Protein AF-A0A1Y4RBJ4-F1 (afdb_monomer)

Structure (mmCIF, N/CA/C/O backbone):
data_AF-A0A1Y4RBJ4-F1
#
_entry.id   AF-A0A1Y4RBJ4-F1
#
loop_
_atom_site.group_PDB
_atom_site.id
_atom_site.type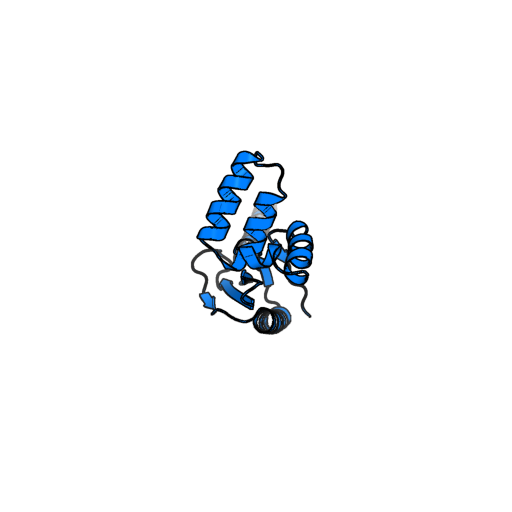_symbol
_atom_site.label_atom_id
_atom_site.label_alt_id
_atom_site.label_comp_id
_atom_site.label_asym_id
_atom_site.label_entity_id
_atom_site.label_seq_id
_atom_site.pdbx_PDB_ins_code
_atom_site.Cartn_x
_atom_site.Cartn_y
_atom_site.Cartn_z
_atom_site.occupancy
_atom_site.B_iso_or_equiv
_atom_site.auth_seq_id
_atom_site.auth_comp_id
_atom_site.auth_asym_id
_atom_site.auth_atom_id
_atom_site.pdbx_PDB_model_num
ATOM 1 N N . MET A 1 1 ? -20.532 17.506 48.992 1.00 63.50 1 MET A N 1
ATOM 2 C CA . MET A 1 1 ? -20.772 17.748 47.550 1.00 63.50 1 MET A CA 1
ATOM 3 C C . MET A 1 1 ? -19.474 17.868 46.757 1.00 63.50 1 MET A C 1
ATOM 5 O O . MET A 1 1 ? -19.257 17.037 45.890 1.00 63.50 1 MET A O 1
ATOM 9 N N . ILE A 1 2 ? -18.563 18.780 47.114 1.00 80.81 2 ILE A N 1
ATOM 10 C CA . ILE A 1 2 ? -17.325 19.070 46.353 1.00 80.81 2 ILE A CA 1
ATOM 11 C C . ILE A 1 2 ? -16.408 17.842 46.133 1.00 80.81 2 ILE A C 1
ATOM 13 O O . ILE A 1 2 ? -15.825 17.675 45.064 1.00 80.81 2 ILE A O 1
ATOM 17 N N . GLU A 1 3 ? -16.283 16.956 47.124 1.00 88.06 3 GLU A N 1
ATOM 18 C CA . GLU A 1 3 ? -15.460 15.732 47.037 1.00 88.06 3 GLU A CA 1
ATOM 19 C C . GLU A 1 3 ? -16.004 14.723 46.002 1.00 88.06 3 GLU A C 1
ATOM 21 O O . GLU A 1 3 ? -15.249 14.106 45.250 1.00 88.06 3 GLU A O 1
ATOM 26 N N . LEU A 1 4 ? -17.332 14.572 45.944 1.00 88.00 4 LEU A N 1
ATOM 27 C CA . LEU A 1 4 ? -18.018 13.655 45.029 1.00 88.00 4 LEU A CA 1
ATOM 28 C C . LEU A 1 4 ? -17.906 14.140 43.582 1.00 88.00 4 LEU A C 1
ATOM 30 O O . LEU A 1 4 ? -17.585 13.350 42.701 1.00 88.00 4 LEU A O 1
ATOM 34 N N . GLU A 1 5 ? -18.071 15.440 43.348 1.00 90.31 5 GLU A N 1
ATOM 35 C CA . GLU A 1 5 ? -17.903 16.053 42.024 1.00 90.31 5 GLU A CA 1
ATOM 36 C C . GLU A 1 5 ? -16.478 15.877 41.484 1.00 90.31 5 GLU A C 1
ATOM 38 O O .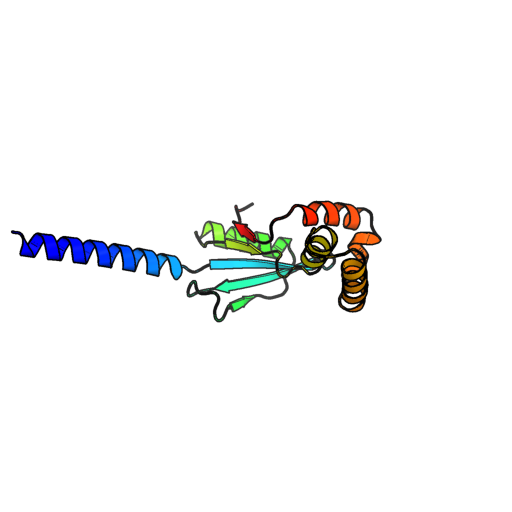 GLU A 1 5 ? -16.290 15.550 40.311 1.00 90.31 5 GLU A O 1
ATOM 43 N N . LYS A 1 6 ? -15.456 16.025 42.340 1.00 91.31 6 LYS A N 1
ATOM 44 C CA . LYS A 1 6 ? -14.056 15.760 41.966 1.00 91.31 6 LYS A CA 1
ATOM 45 C C . LYS A 1 6 ? -13.836 14.296 41.579 1.00 91.31 6 LYS A C 1
ATOM 47 O O . LYS A 1 6 ? -13.152 14.023 40.593 1.00 91.31 6 LYS A O 1
ATOM 52 N N . ARG A 1 7 ? -14.423 13.352 42.325 1.00 91.56 7 ARG A N 1
ATOM 53 C CA . ARG A 1 7 ? -14.334 11.915 42.015 1.00 91.56 7 ARG A CA 1
ATOM 54 C C . ARG A 1 7 ? -15.052 11.562 40.712 1.00 91.56 7 ARG A C 1
ATOM 5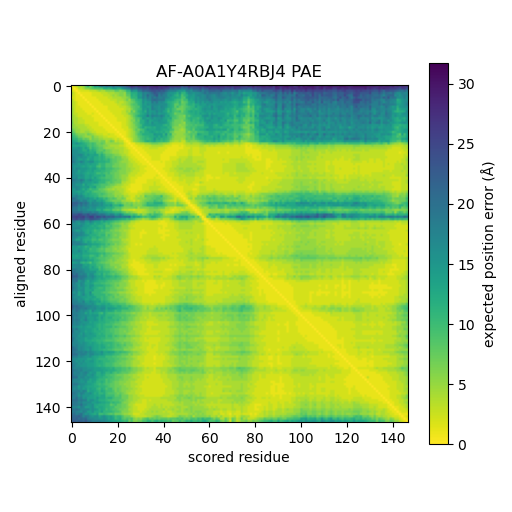6 O O . ARG A 1 7 ? -14.494 10.798 39.931 1.00 91.56 7 ARG A O 1
ATOM 63 N N . ILE A 1 8 ? -16.222 12.146 40.449 1.00 94.44 8 ILE A N 1
ATOM 64 C CA . ILE A 1 8 ? -16.960 11.959 39.188 1.00 94.44 8 ILE A CA 1
ATOM 65 C C . ILE A 1 8 ? -16.123 12.456 38.003 1.00 94.44 8 ILE A C 1
ATOM 67 O O . ILE A 1 8 ? -15.854 11.677 37.093 1.00 94.44 8 ILE A O 1
ATOM 71 N N . LYS A 1 9 ? -15.588 13.684 38.063 1.00 94.25 9 LYS A N 1
ATOM 72 C CA . LYS A 1 9 ? -14.722 14.225 36.996 1.00 94.25 9 LYS A CA 1
ATOM 73 C C . LYS A 1 9 ? -13.478 13.369 36.738 1.00 94.25 9 LYS A C 1
ATOM 75 O O . LYS A 1 9 ? -13.055 13.195 35.592 1.00 94.25 9 LYS A O 1
ATOM 80 N N . LEU A 1 10 ? -12.877 12.818 37.796 1.00 94.69 10 LEU A N 1
ATOM 81 C CA . LEU A 1 10 ? -11.731 11.915 37.672 1.00 94.69 10 LEU A CA 1
ATOM 82 C C . LEU A 1 10 ? -12.118 10.602 36.973 1.00 94.69 10 LEU A C 1
ATOM 84 O O . LEU A 1 10 ? -11.363 10.109 36.134 1.00 94.69 10 LEU A O 1
ATOM 88 N N . LEU A 1 11 ? -13.279 10.034 37.308 1.00 92.56 11 LEU A N 1
ATOM 89 C CA . LEU A 1 11 ? -13.796 8.818 36.679 1.00 92.56 11 LEU A CA 1
ATOM 90 C C . LEU A 1 11 ? -14.120 9.037 35.198 1.00 92.56 11 LEU A C 1
ATOM 92 O O . LEU A 1 11 ? -13.693 8.235 34.371 1.00 92.56 11 LEU A O 1
ATOM 96 N N . GLU A 1 12 ? -14.773 10.145 34.853 1.00 93.88 12 GLU A N 1
ATOM 97 C CA . GLU A 1 12 ? -15.053 10.531 33.463 1.00 93.88 12 GLU A CA 1
ATOM 98 C C . GLU A 1 12 ? -13.761 10.673 32.648 1.00 93.88 12 GLU A C 1
ATOM 100 O O . GLU A 1 12 ? -13.642 10.118 31.554 1.00 93.88 12 GLU A O 1
ATOM 105 N N . SER A 1 13 ? -12.745 11.330 33.216 1.00 91.81 13 SER A N 1
ATOM 106 C CA . SER A 1 13 ? -11.434 11.492 32.574 1.00 91.81 13 SER A CA 1
ATOM 107 C C . SER A 1 13 ? -10.736 10.148 32.338 1.00 91.81 13 SER A C 1
ATOM 109 O O . SER A 1 13 ? -10.171 9.907 31.270 1.00 91.81 13 SER A O 1
ATOM 111 N N . ARG A 1 14 ? -10.803 9.231 33.313 1.00 92.12 14 ARG A N 1
ATOM 112 C CA . ARG A 1 14 ? -10.245 7.874 33.184 1.00 92.12 14 ARG A CA 1
ATOM 113 C C . ARG A 1 14 ? -11.000 7.037 32.154 1.00 92.12 14 ARG A C 1
ATOM 115 O O . ARG A 1 14 ? -10.370 6.296 31.405 1.00 92.12 14 ARG A O 1
ATOM 122 N N . MET A 1 15 ? -12.325 7.161 32.091 1.00 89.00 15 MET A N 1
ATOM 123 C CA . MET A 1 15 ? -13.140 6.501 31.071 1.00 89.00 15 MET A CA 1
ATOM 124 C C . MET A 1 15 ? -12.796 7.003 29.668 1.00 89.00 15 MET A C 1
ATOM 126 O O . MET A 1 15 ? -12.596 6.186 28.772 1.00 89.00 15 MET A O 1
ATOM 130 N N . ALA A 1 16 ? -12.658 8.318 29.483 1.00 88.19 16 ALA A N 1
ATOM 131 C CA . ALA A 1 16 ? -12.257 8.902 28.206 1.00 88.19 16 ALA A CA 1
ATOM 132 C C . ALA A 1 16 ? -10.863 8.419 27.770 1.00 88.19 16 ALA A C 1
ATOM 134 O O . ALA A 1 16 ? -10.675 8.035 26.613 1.00 88.19 16 ALA A O 1
ATOM 135 N N . LEU A 1 17 ? -9.903 8.362 28.702 1.00 87.81 17 LEU A N 1
ATOM 136 C CA . LEU A 1 17 ? -8.572 7.817 28.432 1.00 87.81 17 LEU A CA 1
ATOM 137 C C . LEU A 1 17 ? -8.646 6.335 28.042 1.00 87.81 17 LEU A C 1
ATOM 139 O O . LEU A 1 17 ? -8.073 5.942 27.033 1.00 87.81 17 LEU A O 1
ATOM 143 N N . ARG A 1 18 ? -9.410 5.521 28.780 1.00 81.44 18 ARG A N 1
ATOM 144 C CA . ARG A 1 18 ? -9.601 4.098 28.468 1.00 81.44 18 ARG A CA 1
ATOM 145 C C . ARG A 1 18 ? -10.237 3.892 27.096 1.00 81.44 18 ARG A C 1
ATOM 147 O O . ARG A 1 18 ? -9.829 2.990 26.376 1.00 81.44 18 ARG A O 1
ATOM 154 N N . GLN A 1 19 ? -11.205 4.725 26.719 1.00 81.69 19 GLN A N 1
ATOM 155 C CA . GLN A 1 19 ? -11.840 4.661 25.403 1.00 81.69 19 GLN A CA 1
ATOM 156 C C . GLN A 1 19 ? -10.857 5.033 24.285 1.00 81.69 19 GLN A C 1
ATOM 158 O O . GLN A 1 19 ? -10.864 4.413 23.224 1.00 81.69 19 GLN A O 1
ATOM 163 N N . LYS A 1 20 ? -9.990 6.022 24.530 1.00 81.06 20 LYS A N 1
ATOM 164 C CA . LYS A 1 20 ? -8.930 6.431 23.603 1.00 81.06 20 LYS A CA 1
ATOM 165 C C . LYS A 1 20 ? -7.880 5.336 23.418 1.00 81.06 20 LYS A C 1
ATOM 167 O O . LYS A 1 20 ? -7.516 5.048 22.283 1.00 81.06 20 LYS A O 1
ATOM 172 N N . GLU A 1 21 ? -7.437 4.713 24.505 1.00 73.81 21 GLU A N 1
ATOM 173 C CA . GLU A 1 21 ? -6.505 3.583 24.445 1.00 73.81 21 GLU A CA 1
ATOM 174 C C . GLU A 1 21 ? -7.159 2.375 23.770 1.00 73.81 21 GLU A C 1
ATOM 176 O O . GLU A 1 21 ? -6.571 1.786 22.874 1.00 73.81 21 GLU A O 1
ATOM 181 N N . LYS A 1 22 ? -8.426 2.071 24.076 1.00 73.38 22 LYS A N 1
ATOM 182 C CA . LYS A 1 22 ? -9.164 1.000 23.394 1.00 73.38 22 LYS A CA 1
ATOM 183 C C . LYS A 1 22 ? -9.189 1.202 21.876 1.00 73.38 22 LYS A C 1
ATOM 185 O O . LYS A 1 22 ? -8.877 0.264 21.159 1.00 73.38 22 LYS A O 1
ATOM 190 N N . LYS A 1 23 ? -9.472 2.422 21.402 1.00 74.00 23 LYS A N 1
ATOM 191 C CA . LYS A 1 23 ? -9.426 2.763 19.969 1.00 74.00 23 LYS A CA 1
ATOM 192 C C . LYS A 1 23 ? -8.030 2.635 19.354 1.00 74.00 23 LYS A C 1
ATOM 194 O O . LYS A 1 23 ? -7.917 2.309 18.182 1.00 74.00 23 LYS A O 1
ATOM 199 N N . ARG A 1 24 ? -6.965 2.902 20.118 1.00 70.56 24 ARG A N 1
ATOM 200 C CA . ARG A 1 24 ? -5.579 2.709 19.655 1.00 70.56 24 ARG A CA 1
ATOM 201 C C . ARG A 1 24 ? -5.207 1.241 19.468 1.00 70.56 24 ARG A C 1
ATOM 203 O O . ARG A 1 24 ? -4.279 0.972 18.722 1.00 70.56 24 ARG A O 1
ATOM 210 N N . HIS A 1 25 ? -5.911 0.336 20.137 1.00 78.31 25 HIS A N 1
ATOM 211 C CA . HIS A 1 25 ? -5.676 -1.105 20.096 1.00 78.31 25 HIS A CA 1
ATOM 212 C C . HIS A 1 25 ? -6.776 -1.861 19.334 1.00 78.31 25 HIS A C 1
ATOM 214 O O . HIS A 1 25 ? -6.932 -3.069 19.502 1.00 78.31 25 HIS A O 1
ATOM 220 N N . GLU A 1 26 ? -7.574 -1.165 18.516 1.00 87.25 26 GLU A N 1
ATOM 221 C CA . GLU A 1 26 ? -8.553 -1.828 17.656 1.00 87.25 26 GLU A CA 1
ATOM 222 C C . GLU A 1 26 ? -7.831 -2.585 16.531 1.00 87.25 26 GLU A C 1
ATOM 224 O O . GLU A 1 26 ? -6.940 -2.016 15.893 1.00 87.25 26 GLU A O 1
ATOM 229 N N . PRO A 1 27 ? -8.189 -3.858 16.275 1.00 91.19 27 PRO A N 1
ATOM 230 C CA . PRO A 1 27 ? -7.589 -4.621 15.197 1.00 91.19 27 PRO A CA 1
ATOM 231 C C . PRO A 1 27 ? -7.761 -3.919 13.851 1.00 91.19 27 PRO A C 1
ATOM 233 O O . PRO A 1 27 ? -8.821 -3.360 13.563 1.00 91.19 27 PRO A O 1
ATOM 236 N N . PHE A 1 28 ? -6.746 -4.007 12.997 1.00 92.38 28 PHE A N 1
ATOM 237 C CA . PHE A 1 28 ? -6.837 -3.479 11.640 1.00 92.38 28 PHE A CA 1
ATOM 238 C C . PHE A 1 28 ? -6.046 -4.309 10.638 1.00 92.38 28 PHE A C 1
ATOM 240 O O . PHE A 1 28 ? -5.177 -5.107 10.995 1.00 92.38 28 PHE A O 1
ATOM 247 N N . MET A 1 29 ? -6.354 -4.103 9.364 1.00 93.25 29 MET A N 1
ATOM 248 C CA . MET A 1 29 ? -5.692 -4.744 8.236 1.00 93.25 29 MET A CA 1
ATOM 249 C C . MET A 1 29 ? -5.055 -3.704 7.318 1.00 93.25 29 MET A C 1
ATOM 251 O O . MET A 1 29 ? -5.568 -2.599 7.142 1.00 93.25 29 MET A O 1
ATOM 255 N N . VAL A 1 30 ? -3.927 -4.078 6.722 1.00 93.94 30 VAL A N 1
ATOM 256 C CA . VAL A 1 30 ? -3.198 -3.281 5.740 1.00 93.94 30 VAL A CA 1
ATOM 257 C C . VAL A 1 30 ? -3.026 -4.087 4.475 1.00 93.94 30 VAL A C 1
ATOM 259 O O . VAL A 1 30 ? -2.371 -5.125 4.496 1.00 93.94 30 VAL A O 1
ATOM 262 N N . LEU A 1 31 ? -3.564 -3.572 3.381 1.00 94.81 31 LEU A N 1
ATOM 263 C CA . LEU A 1 31 ? -3.233 -4.018 2.037 1.00 94.81 31 LEU A CA 1
ATOM 264 C C . LEU A 1 31 ? -1.998 -3.255 1.582 1.00 94.81 31 LEU A C 1
ATOM 266 O O . LEU A 1 31 ? -1.982 -2.025 1.605 1.00 94.81 31 LEU A O 1
ATOM 270 N N . ALA A 1 32 ? -0.956 -3.973 1.193 1.00 94.62 32 ALA A N 1
ATOM 271 C CA . ALA A 1 32 ? 0.308 -3.395 0.778 1.00 94.62 32 ALA A CA 1
ATOM 272 C C . ALA A 1 32 ? 0.742 -4.012 -0.554 1.00 94.62 32 ALA A C 1
ATOM 274 O O . ALA A 1 32 ? 1.403 -5.054 -0.543 1.00 94.62 32 ALA A O 1
ATOM 275 N N . PRO A 1 33 ? 0.378 -3.397 -1.695 1.00 94.50 33 PRO A N 1
ATOM 276 C CA . PRO A 1 33 ? 0.911 -3.801 -2.989 1.00 94.50 33 PRO A CA 1
ATOM 277 C C . PRO A 1 33 ? 2.438 -3.806 -2.932 1.00 94.50 33 PRO A C 1
ATOM 279 O O . PRO A 1 33 ? 3.048 -2.848 -2.453 1.00 94.50 33 PRO A O 1
ATOM 282 N N . TRP A 1 34 ? 3.040 -4.907 -3.362 1.00 93.88 34 TRP A N 1
ATOM 283 C CA . TRP A 1 34 ? 4.486 -5.073 -3.427 1.00 93.88 34 TRP A CA 1
ATOM 284 C C . TRP A 1 34 ? 4.999 -4.710 -4.816 1.00 93.88 34 TRP A C 1
ATOM 286 O O . TRP A 1 34 ? 5.865 -3.844 -4.927 1.00 93.88 34 TRP A O 1
ATOM 296 N N . SER A 1 35 ? 4.410 -5.302 -5.859 1.00 94.06 35 SER A N 1
ATOM 297 C CA . SER A 1 35 ? 4.694 -4.966 -7.253 1.00 94.06 35 SER A CA 1
ATOM 298 C C . SER A 1 35 ? 3.420 -4.970 -8.087 1.00 94.06 35 SER A C 1
ATOM 300 O O . SER A 1 35 ? 2.677 -5.947 -8.100 1.00 94.06 35 SER A O 1
ATOM 302 N N . ILE A 1 36 ? 3.181 -3.878 -8.813 1.00 93.56 36 ILE A N 1
ATOM 303 C CA . ILE A 1 36 ? 2.062 -3.778 -9.760 1.00 93.56 36 ILE A CA 1
ATOM 304 C C . ILE A 1 36 ? 2.371 -4.558 -11.036 1.00 93.56 36 ILE A C 1
ATOM 306 O O . ILE A 1 36 ? 1.488 -5.212 -11.579 1.00 93.56 36 ILE A O 1
ATOM 310 N N . ALA A 1 37 ? 3.623 -4.531 -11.497 1.00 93.50 37 ALA A N 1
ATOM 311 C CA . ALA A 1 37 ? 4.024 -5.256 -12.700 1.00 93.50 37 ALA A CA 1
ATOM 312 C C . ALA A 1 37 ? 3.922 -6.782 -12.528 1.00 93.50 37 ALA A C 1
ATOM 314 O O . ALA A 1 37 ? 3.658 -7.491 -13.496 1.00 93.50 37 ALA A O 1
ATOM 315 N N . LYS A 1 38 ? 4.135 -7.285 -11.305 1.00 93.44 38 LYS A N 1
ATOM 316 C CA . LYS A 1 38 ? 4.012 -8.712 -10.968 1.00 93.44 38 LYS A CA 1
ATOM 317 C C . LYS A 1 38 ? 2.634 -9.103 -10.430 1.00 93.44 38 LYS A C 1
ATOM 319 O O . LYS A 1 38 ? 2.414 -10.284 -10.201 1.00 93.44 38 LYS A O 1
ATOM 324 N N . ASP A 1 39 ? 1.738 -8.134 -10.237 1.00 93.69 39 ASP A N 1
ATOM 325 C CA . ASP A 1 39 ? 0.449 -8.317 -9.558 1.00 93.69 39 ASP A CA 1
ATOM 326 C C . ASP A 1 39 ? 0.601 -8.997 -8.184 1.00 93.69 39 ASP A C 1
ATOM 328 O O . ASP A 1 39 ? -0.064 -9.974 -7.864 1.00 93.69 39 ASP A O 1
ATOM 332 N N . GLU A 1 40 ? 1.520 -8.488 -7.362 1.00 94.88 40 GLU A N 1
ATOM 333 C CA . GLU A 1 40 ? 1.818 -9.030 -6.035 1.00 94.88 40 GLU A CA 1
ATOM 334 C C . GLU A 1 40 ? 1.419 -8.035 -4.947 1.00 94.88 40 GLU A C 1
ATOM 336 O O . GLU A 1 40 ? 1.887 -6.894 -4.909 1.00 94.88 40 GLU A O 1
ATOM 341 N N . THR A 1 41 ? 0.591 -8.485 -4.010 1.00 95.06 41 THR A N 1
ATOM 342 C CA . THR A 1 41 ? 0.111 -7.722 -2.858 1.00 95.06 41 THR A CA 1
ATOM 343 C C . THR A 1 41 ? 0.308 -8.512 -1.574 1.00 95.06 41 THR A C 1
ATOM 345 O O . THR A 1 41 ? 0.032 -9.703 -1.505 1.00 95.06 41 THR A O 1
ATOM 348 N N . ILE A 1 42 ? 0.766 -7.826 -0.531 1.00 94.38 42 ILE A N 1
ATOM 349 C CA . ILE A 1 42 ? 0.960 -8.382 0.806 1.00 94.38 42 ILE A CA 1
ATOM 350 C C . ILE A 1 42 ? -0.152 -7.861 1.708 1.00 94.38 42 ILE A C 1
ATOM 352 O O . ILE A 1 42 ? -0.421 -6.657 1.736 1.00 94.38 42 ILE A O 1
ATOM 356 N N . ILE A 1 43 ? -0.748 -8.733 2.517 1.00 93.56 43 ILE A N 1
ATOM 357 C CA . ILE A 1 43 ? -1.682 -8.313 3.564 1.00 93.56 43 ILE A CA 1
ATOM 358 C C . ILE A 1 43 ? -1.000 -8.409 4.928 1.00 93.56 43 ILE A C 1
ATOM 360 O O . ILE A 1 43 ? -0.413 -9.424 5.291 1.00 93.56 43 ILE A O 1
ATOM 364 N N . LYS A 1 44 ? -1.095 -7.346 5.728 1.00 93.25 44 LYS A N 1
ATOM 365 C CA . LYS A 1 44 ? -0.638 -7.337 7.123 1.00 93.25 44 LYS A CA 1
ATOM 366 C C . LYS A 1 44 ? -1.829 -7.129 8.041 1.00 93.25 44 LYS A C 1
ATOM 368 O O . LYS A 1 44 ? -2.462 -6.076 8.008 1.00 93.25 44 LYS A O 1
ATOM 373 N N . TYR A 1 45 ? -2.116 -8.118 8.876 1.00 92.25 45 TYR A N 1
ATOM 374 C CA . TYR A 1 45 ? -3.159 -8.037 9.888 1.00 92.25 45 TYR A CA 1
ATOM 375 C C . TYR A 1 45 ? -2.561 -7.768 11.271 1.00 92.25 45 TYR A C 1
ATOM 377 O O . TYR A 1 45 ? -1.622 -8.439 11.701 1.00 92.25 45 TYR A O 1
ATOM 385 N N . TYR A 1 46 ? -3.127 -6.793 11.974 1.00 91.75 46 TYR A N 1
ATOM 386 C CA . TYR A 1 46 ? -2.665 -6.309 13.269 1.00 91.75 46 TYR A CA 1
ATOM 387 C C . TYR A 1 46 ? -3.746 -6.569 14.324 1.00 91.75 46 TYR A C 1
ATOM 389 O O . TYR A 1 46 ? -4.586 -5.701 14.567 1.00 91.75 46 TYR A O 1
ATOM 397 N N . PRO A 1 47 ? -3.763 -7.761 14.952 1.00 89.12 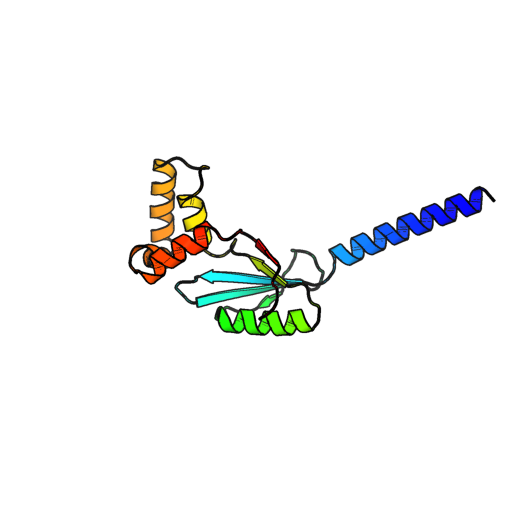47 PRO A N 1
ATOM 398 C CA . PRO A 1 47 ? -4.831 -8.164 15.870 1.00 89.12 47 PRO A CA 1
ATOM 399 C C . PRO A 1 47 ? -4.881 -7.340 17.163 1.00 89.12 47 PRO A C 1
ATOM 401 O O . PRO A 1 47 ? -5.927 -7.268 17.795 1.00 89.12 47 PRO A O 1
ATOM 404 N N . GLU A 1 48 ? -3.770 -6.724 17.566 1.00 86.69 48 GLU A N 1
ATOM 405 C CA . GLU A 1 48 ? -3.672 -5.930 18.802 1.00 86.69 48 GLU A CA 1
ATOM 406 C C . GLU A 1 48 ? -3.792 -4.414 18.552 1.00 86.69 48 GLU A C 1
ATOM 408 O O . GLU A 1 48 ? -3.562 -3.606 19.453 1.00 86.69 48 GLU A O 1
ATOM 413 N N . GLY A 1 49 ? -4.074 -4.011 17.306 1.00 83.44 49 GLY A N 1
ATOM 414 C CA . GLY A 1 49 ? -4.134 -2.607 16.887 1.00 83.44 49 GLY A CA 1
ATOM 415 C C . GLY A 1 49 ? -2.806 -1.848 16.960 1.00 83.44 49 GLY A C 1
ATOM 416 O O . GLY A 1 49 ? -2.753 -0.640 16.753 1.00 83.44 49 GLY A O 1
ATOM 417 N N . LEU A 1 50 ? -1.703 -2.550 17.210 1.00 83.00 50 LEU A N 1
ATOM 418 C CA . LEU A 1 50 ? -0.354 -2.000 17.207 1.00 83.00 50 LEU A CA 1
ATOM 419 C C . LEU A 1 50 ? 0.384 -2.450 15.956 1.00 83.00 50 LEU A C 1
ATOM 421 O O . LEU A 1 50 ? 0.258 -3.596 15.554 1.00 83.00 50 LEU A O 1
ATOM 425 N N . TYR A 1 51 ? 1.243 -1.591 15.402 1.00 79.19 51 TYR A N 1
ATOM 426 C CA . TYR A 1 51 ? 2.108 -1.934 14.262 1.00 79.19 51 TYR A CA 1
ATOM 427 C C . TYR A 1 51 ? 3.204 -2.972 14.588 1.00 79.19 51 TYR A C 1
ATOM 429 O O . TYR A 1 51 ? 4.039 -3.284 13.738 1.00 79.19 51 TYR A O 1
ATOM 437 N N . GLN A 1 52 ? 3.225 -3.496 15.813 1.00 78.12 52 GLN A N 1
ATOM 438 C CA . GLN A 1 52 ? 4.163 -4.516 16.266 1.00 78.12 52 GLN A CA 1
ATOM 439 C C . GLN A 1 52 ? 3.611 -5.906 15.926 1.00 78.12 52 GLN A C 1
ATOM 441 O O . GLN A 1 52 ? 2.426 -6.164 16.108 1.00 78.12 52 GLN A O 1
ATOM 446 N N . SER A 1 53 ? 4.475 -6.794 15.429 1.00 78.75 53 SER A N 1
ATOM 447 C CA . SER A 1 53 ? 4.157 -8.208 15.167 1.00 78.75 53 SER A CA 1
ATOM 448 C C . SER A 1 53 ? 2.919 -8.453 14.279 1.00 78.75 53 SER A C 1
ATOM 450 O O . SER A 1 53 ? 1.999 -9.161 14.699 1.00 78.75 53 SER A O 1
ATOM 452 N N . PRO A 1 54 ? 2.862 -7.905 13.045 1.00 85.88 54 PRO A N 1
ATOM 453 C CA . PRO A 1 54 ? 1.781 -8.243 12.125 1.00 85.88 54 PRO A CA 1
ATOM 454 C C . PRO A 1 54 ? 1.742 -9.743 11.846 1.00 85.88 54 PRO A C 1
ATOM 456 O O . PRO A 1 54 ? 2.777 -10.374 11.626 1.00 85.88 54 PRO A O 1
ATOM 459 N N . LYS A 1 55 ? 0.532 -10.285 11.727 1.00 88.31 55 LYS A N 1
ATOM 460 C CA . LYS A 1 55 ? 0.320 -11.529 10.992 1.00 88.31 55 LYS A CA 1
ATOM 461 C C . LYS A 1 55 ? 0.373 -11.183 9.510 1.00 88.31 55 LYS A C 1
ATOM 463 O O . LYS A 1 55 ? -0.531 -10.525 8.994 1.00 88.31 55 LYS A O 1
ATOM 468 N N . VAL A 1 56 ? 1.472 -11.549 8.861 1.00 84.50 56 VAL A N 1
ATOM 469 C CA . VAL A 1 56 ? 1.642 -11.357 7.421 1.00 84.50 56 VAL A CA 1
ATOM 470 C C . VAL A 1 56 ? 0.932 -12.504 6.716 1.00 84.50 56 VAL A C 1
ATOM 472 O O . VAL A 1 56 ? 1.258 -13.667 6.942 1.00 84.50 56 VAL A O 1
ATOM 475 N N . LEU A 1 57 ? -0.068 -12.154 5.921 1.00 74.81 57 LEU A N 1
ATOM 476 C CA . LEU A 1 57 ? -0.708 -13.040 4.963 1.00 74.81 57 LEU A CA 1
ATOM 477 C C . LEU A 1 57 ? 0.019 -12.898 3.618 1.00 74.81 57 LEU A C 1
ATOM 479 O O . LEU A 1 57 ? 0.636 -11.867 3.345 1.00 74.81 57 LEU A O 1
ATOM 483 N N . GLU A 1 58 ? -0.015 -13.987 2.858 1.00 71.19 58 GLU A N 1
ATOM 484 C CA . GLU A 1 58 ? 0.819 -14.317 1.697 1.00 71.19 58 GLU A CA 1
ATOM 485 C C . GLU A 1 58 ? 0.806 -13.279 0.553 1.00 71.19 58 GLU A C 1
ATOM 487 O O . GLU A 1 58 ? 0.079 -12.286 0.583 1.00 71.19 58 GLU A O 1
ATOM 492 N N . TYR A 1 59 ? 1.643 -13.527 -0.463 1.00 82.50 59 TYR A N 1
ATOM 493 C CA . TYR A 1 59 ? 1.646 -12.804 -1.736 1.00 82.50 59 TYR A CA 1
ATOM 494 C C . TYR A 1 59 ? 0.398 -13.191 -2.543 1.00 82.50 59 TYR A C 1
ATOM 496 O O . TYR A 1 59 ? 0.334 -14.284 -3.100 1.00 82.50 59 TYR A O 1
ATOM 504 N N . LEU A 1 60 ? -0.591 -12.301 -2.568 1.00 91.88 60 LEU A N 1
ATOM 505 C CA . LEU A 1 60 ? -1.851 -12.445 -3.300 1.00 91.88 60 LEU A CA 1
ATOM 506 C C . LEU A 1 60 ? -1.856 -11.548 -4.535 1.00 91.88 60 LEU A C 1
ATOM 508 O O . LEU A 1 60 ? -1.151 -10.536 -4.561 1.00 91.88 60 LEU A O 1
ATOM 512 N N . THR A 1 61 ? -2.717 -11.844 -5.506 1.00 94.50 61 THR A N 1
ATOM 513 C CA . THR A 1 61 ? -3.023 -10.858 -6.552 1.00 94.50 61 THR A CA 1
ATOM 514 C C . THR A 1 61 ? -3.680 -9.620 -5.946 1.00 94.50 61 THR A C 1
ATOM 516 O O . THR A 1 61 ? -4.317 -9.687 -4.884 1.00 94.50 61 THR A O 1
ATOM 519 N N . LEU A 1 62 ? -3.576 -8.465 -6.614 1.00 91.62 62 LEU A N 1
ATOM 520 C CA . LEU A 1 62 ? -4.266 -7.259 -6.152 1.00 91.62 62 LEU A CA 1
ATOM 521 C C . LEU A 1 62 ? -5.775 -7.504 -6.048 1.00 91.62 62 LEU A C 1
ATOM 523 O O . LEU A 1 62 ? -6.411 -7.037 -5.104 1.00 91.62 62 LEU A O 1
ATOM 527 N N . ARG A 1 63 ? -6.347 -8.263 -6.989 1.00 92.44 63 ARG A N 1
ATOM 528 C CA . ARG A 1 63 ? -7.777 -8.574 -6.985 1.00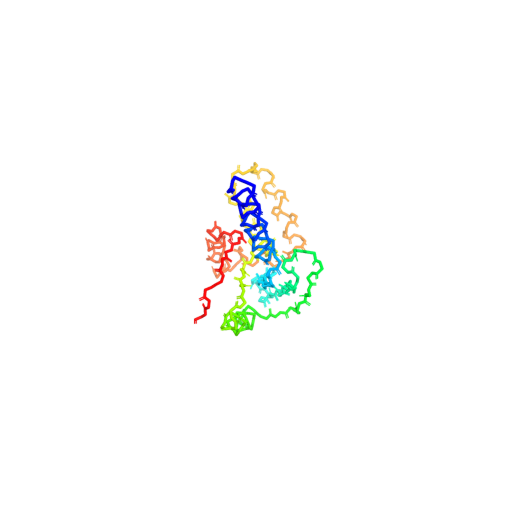 92.44 63 ARG A CA 1
ATOM 529 C C . ARG A 1 63 ? -8.181 -9.381 -5.753 1.00 92.44 63 ARG A C 1
ATOM 531 O O . ARG A 1 63 ? -9.081 -8.952 -5.037 1.00 92.44 63 ARG A O 1
ATOM 538 N N . GLU A 1 64 ? -7.501 -10.493 -5.486 1.00 94.50 64 GLU A N 1
ATOM 539 C CA . GLU A 1 64 ? -7.780 -11.339 -4.318 1.00 94.50 64 GLU A CA 1
ATOM 540 C C . GLU A 1 64 ? -7.617 -10.564 -3.011 1.00 94.50 64 GLU A C 1
ATOM 542 O O . GLU A 1 64 ? -8.438 -10.685 -2.102 1.00 94.50 64 GLU A O 1
ATOM 547 N N . ALA A 1 65 ? -6.585 -9.721 -2.924 1.00 93.81 65 ALA A N 1
ATOM 548 C CA . ALA A 1 65 ? -6.361 -8.909 -1.741 1.00 93.81 65 ALA A CA 1
ATOM 549 C C . ALA A 1 65 ? -7.509 -7.920 -1.492 1.00 93.81 65 ALA A C 1
ATOM 551 O O . ALA A 1 65 ? -7.935 -7.748 -0.348 1.00 93.81 65 ALA A O 1
ATOM 552 N N . VAL A 1 66 ? -8.024 -7.283 -2.549 1.00 93.44 66 VAL A N 1
ATOM 553 C CA . VAL A 1 66 ? -9.168 -6.363 -2.465 1.00 93.44 66 VAL A CA 1
ATOM 554 C C . VAL A 1 66 ? -10.452 -7.113 -2.099 1.00 93.44 66 VAL A C 1
ATOM 556 O O . VAL A 1 66 ? -11.209 -6.616 -1.268 1.00 93.44 66 VAL A O 1
ATOM 559 N N . ASP A 1 67 ? -10.687 -8.302 -2.654 1.00 94.56 67 ASP A N 1
ATOM 560 C CA . ASP A 1 67 ? -11.865 -9.108 -2.313 1.00 94.56 67 ASP A CA 1
ATOM 561 C C . ASP A 1 67 ? -11.845 -9.514 -0.823 1.00 94.56 67 ASP A C 1
ATOM 563 O O . ASP A 1 67 ? -12.833 -9.323 -0.112 1.00 94.56 67 ASP A O 1
ATOM 567 N N . LEU A 1 68 ? -10.693 -9.946 -0.296 1.00 93.38 68 LEU A N 1
ATOM 568 C CA . LEU A 1 68 ? -10.527 -10.227 1.138 1.00 93.38 68 LEU A CA 1
ATOM 569 C C . LEU A 1 68 ? -10.689 -8.973 2.011 1.00 93.38 68 LEU A C 1
ATOM 571 O O . LEU A 1 68 ? -11.314 -9.024 3.073 1.00 93.38 68 LEU A O 1
ATOM 575 N N . ALA A 1 69 ? -10.145 -7.834 1.578 1.00 93.00 69 ALA A N 1
ATOM 576 C CA . ALA A 1 69 ? -10.323 -6.561 2.273 1.00 93.00 69 ALA A CA 1
ATOM 577 C C . ALA A 1 69 ? -11.793 -6.166 2.379 1.00 93.00 69 ALA A C 1
ATOM 579 O O . ALA A 1 69 ? -12.222 -5.674 3.422 1.00 93.00 69 ALA A O 1
ATOM 580 N N . ASP A 1 70 ? -12.557 -6.374 1.311 1.00 95.06 70 ASP A N 1
ATOM 581 C CA . ASP A 1 70 ? -13.981 -6.079 1.264 1.00 95.06 70 ASP A CA 1
ATOM 582 C C . ASP A 1 70 ? -14.776 -6.966 2.232 1.00 95.06 70 ASP A C 1
ATOM 584 O O . ASP A 1 70 ? -15.613 -6.467 2.993 1.00 95.06 70 ASP A O 1
ATOM 588 N N . GLU A 1 71 ? -14.454 -8.260 2.303 1.00 94.38 71 GLU A N 1
ATOM 589 C CA . GLU A 1 71 ? -15.039 -9.172 3.289 1.00 94.38 71 GLU A CA 1
ATOM 590 C C . GLU A 1 71 ? -14.762 -8.739 4.737 1.00 94.38 71 GLU A C 1
ATOM 592 O O . GLU A 1 71 ? -15.672 -8.729 5.573 1.00 94.38 71 GLU A O 1
ATOM 597 N N . GLU A 1 72 ? -13.526 -8.354 5.053 1.00 93.19 72 GLU A N 1
ATOM 598 C CA . GLU A 1 72 ? -13.151 -7.905 6.398 1.00 93.19 72 GLU A CA 1
ATOM 599 C C . GLU A 1 72 ? -13.722 -6.521 6.735 1.00 93.19 72 GLU A C 1
ATOM 601 O O . GLU A 1 72 ? -14.202 -6.280 7.850 1.00 93.19 72 GLU A O 1
ATOM 606 N N . PHE A 1 73 ? -13.773 -5.619 5.758 1.00 93.19 73 PHE A N 1
ATOM 607 C CA . PHE A 1 73 ? -14.414 -4.316 5.897 1.00 93.19 73 PHE A CA 1
ATOM 608 C C . PHE A 1 73 ? -15.915 -4.454 6.198 1.00 93.19 73 PHE A C 1
ATOM 610 O O . PHE A 1 73 ? -16.442 -3.780 7.092 1.00 93.19 73 PHE A O 1
ATOM 617 N N . LYS A 1 74 ? -16.613 -5.394 5.541 1.00 94.06 74 LYS A N 1
ATOM 618 C CA . LYS A 1 74 ? -18.020 -5.736 5.835 1.00 94.06 74 LYS A CA 1
ATOM 619 C C . LYS A 1 74 ? -18.216 -6.219 7.276 1.00 94.06 74 LYS A C 1
ATOM 621 O O . LYS A 1 74 ? -19.242 -5.904 7.886 1.00 94.06 74 LYS A O 1
ATOM 626 N N . LYS A 1 75 ? -17.212 -6.881 7.863 1.00 92.81 75 LYS A N 1
ATOM 627 C CA . LYS A 1 75 ? -17.165 -7.278 9.287 1.00 92.81 75 LYS A CA 1
ATOM 628 C C . LYS A 1 75 ? -16.799 -6.125 10.237 1.00 92.81 75 LYS A C 1
ATOM 630 O O . LYS A 1 75 ? -16.625 -6.353 11.431 1.00 92.81 75 LYS A O 1
ATOM 635 N N . LYS A 1 76 ? -16.746 -4.883 9.737 1.00 90.81 76 LYS A N 1
ATOM 636 C CA . LYS A 1 76 ? -16.390 -3.653 10.469 1.00 90.81 76 LYS A CA 1
ATOM 637 C C . LYS A 1 76 ? -14.927 -3.584 10.909 1.00 90.81 76 LYS A C 1
ATOM 639 O O . LYS A 1 76 ? -14.609 -2.801 11.804 1.00 90.81 76 LYS A O 1
ATOM 644 N N . LEU A 1 77 ? -14.037 -4.350 10.276 1.00 91.50 77 LEU A N 1
ATOM 645 C CA . LEU A 1 77 ? -12.603 -4.178 10.472 1.00 91.50 77 LEU A CA 1
ATOM 646 C C . LEU A 1 77 ? -12.142 -2.880 9.796 1.00 91.50 77 LEU A C 1
ATOM 648 O O . LEU A 1 77 ? -12.553 -2.571 8.677 1.00 91.50 77 LEU A O 1
ATOM 652 N N . TYR A 1 78 ? -11.265 -2.122 10.456 1.00 90.81 78 TYR A N 1
ATOM 653 C CA . TYR A 1 78 ? -10.585 -1.015 9.793 1.00 90.81 78 TYR A CA 1
ATOM 654 C C . TYR A 1 78 ? -9.565 -1.574 8.798 1.00 90.81 78 TYR A C 1
ATOM 656 O O . TYR A 1 78 ? -8.668 -2.334 9.172 1.00 90.81 78 TYR A O 1
ATOM 664 N N . VAL A 1 79 ? -9.702 -1.185 7.533 1.00 93.81 79 VAL A N 1
ATOM 665 C CA . VAL A 1 79 ? -8.792 -1.585 6.462 1.00 93.81 79 VAL A CA 1
ATOM 666 C C . VAL A 1 79 ? -8.147 -0.339 5.866 1.00 93.81 79 VAL A C 1
ATOM 668 O O . VAL A 1 79 ? -8.816 0.648 5.553 1.00 93.81 79 VAL A O 1
ATOM 671 N N . GLN A 1 80 ? -6.829 -0.380 5.709 1.00 93.19 80 GLN A N 1
ATOM 672 C CA . GLN A 1 80 ? -6.058 0.660 5.036 1.00 93.19 80 GLN A CA 1
ATOM 673 C C . GLN A 1 80 ? -5.257 0.073 3.880 1.00 93.19 80 GLN A C 1
ATOM 675 O O . GLN A 1 80 ? -4.847 -1.085 3.920 1.00 93.19 80 GLN A O 1
ATOM 680 N N . VAL A 1 81 ? -4.995 0.892 2.872 1.00 93.62 81 VAL A N 1
ATOM 681 C CA . VAL A 1 81 ? -4.098 0.559 1.766 1.00 93.62 81 VAL A CA 1
ATOM 682 C C . VAL A 1 81 ? -2.823 1.383 1.916 1.00 93.62 81 VAL A C 1
ATOM 684 O O . VAL A 1 81 ? -2.876 2.572 2.236 1.00 93.62 81 VAL A O 1
ATOM 687 N N . SER A 1 82 ? -1.669 0.747 1.725 1.00 93.69 82 SER A N 1
ATOM 688 C CA . SER A 1 82 ? -0.349 1.362 1.842 1.00 93.69 82 SER A CA 1
ATOM 689 C C . SER A 1 82 ? 0.511 1.055 0.622 1.00 93.69 82 SER A C 1
ATOM 691 O O . SER A 1 82 ? 0.936 -0.079 0.418 1.00 93.69 82 SER A O 1
ATOM 693 N N . MET A 1 83 ? 0.851 2.091 -0.138 1.00 94.38 83 MET A N 1
ATOM 694 C CA . MET A 1 83 ? 1.804 2.019 -1.249 1.00 94.38 83 MET A CA 1
ATOM 695 C C . MET A 1 83 ? 3.253 2.150 -0.797 1.00 94.38 83 MET A C 1
ATOM 697 O O . MET A 1 83 ? 4.159 2.024 -1.611 1.00 94.38 83 MET A O 1
ATOM 701 N N . GLY A 1 84 ? 3.505 2.376 0.496 1.00 89.81 84 GLY A N 1
ATOM 702 C CA . GLY A 1 84 ? 4.867 2.533 1.014 1.00 89.81 84 GLY A CA 1
ATOM 703 C C . GLY A 1 84 ? 5.759 1.297 0.841 1.00 89.81 84 GLY A C 1
ATOM 704 O O . GLY A 1 84 ? 6.968 1.406 1.012 1.00 89.81 84 GLY A O 1
ATOM 705 N N . MET A 1 85 ? 5.175 0.139 0.522 1.00 88.69 85 MET A N 1
ATOM 706 C CA . MET A 1 85 ? 5.897 -1.094 0.188 1.00 88.69 85 MET A CA 1
ATOM 707 C C . MET A 1 85 ? 5.976 -1.346 -1.325 1.00 88.69 85 MET A C 1
ATOM 709 O O . MET A 1 85 ? 6.736 -2.215 -1.736 1.00 88.69 85 MET A O 1
ATOM 713 N N . CYS A 1 86 ? 5.213 -0.611 -2.139 1.00 94.81 86 CYS A N 1
ATOM 714 C CA . CYS A 1 86 ? 5.186 -0.786 -3.586 1.00 94.81 86 CYS A CA 1
ATOM 715 C C . CYS A 1 86 ? 6.438 -0.157 -4.185 1.00 94.81 86 CYS A C 1
ATOM 717 O O . CYS A 1 86 ? 6.637 1.060 -4.119 1.00 94.81 86 CYS A O 1
ATOM 719 N N . ILE A 1 87 ? 7.283 -0.993 -4.775 1.00 95.19 87 ILE A N 1
ATOM 720 C CA . ILE A 1 87 ? 8.566 -0.570 -5.337 1.00 95.19 87 ILE A CA 1
ATOM 721 C C . ILE A 1 87 ? 8.383 0.401 -6.509 1.00 95.19 87 ILE A C 1
ATOM 723 O O . ILE A 1 87 ? 9.104 1.396 -6.589 1.00 95.19 87 ILE A O 1
ATOM 727 N N . GLU A 1 88 ? 7.372 0.201 -7.359 1.00 96.56 88 GLU A N 1
ATOM 728 C CA . GLU A 1 88 ? 7.053 1.108 -8.462 1.00 96.56 88 GLU A CA 1
ATOM 729 C C . GLU A 1 88 ? 6.572 2.465 -7.942 1.00 96.56 88 GLU A C 1
ATOM 731 O O . GLU A 1 88 ? 6.992 3.505 -8.450 1.00 96.56 88 GLU A O 1
ATOM 736 N N . TRP A 1 89 ? 5.729 2.479 -6.903 1.00 96.31 89 TRP A N 1
ATOM 737 C CA . TRP A 1 89 ? 5.268 3.726 -6.290 1.00 96.31 89 TRP A CA 1
ATOM 738 C C . TRP A 1 89 ? 6.422 4.480 -5.639 1.00 96.31 89 TRP A C 1
ATOM 740 O O . TRP A 1 89 ? 6.581 5.673 -5.889 1.00 96.31 89 TRP A O 1
ATOM 750 N N . MET A 1 90 ? 7.256 3.790 -4.854 1.00 94.88 90 MET A N 1
ATOM 751 C CA . MET A 1 90 ? 8.430 4.379 -4.207 1.00 94.88 90 MET A CA 1
ATOM 752 C C . MET A 1 90 ? 9.380 4.986 -5.238 1.00 94.88 90 MET A C 1
ATOM 754 O O . MET A 1 90 ? 9.812 6.130 -5.088 1.00 94.88 90 MET A O 1
ATOM 758 N N . HIS A 1 91 ? 9.642 4.254 -6.320 1.00 96.50 91 HIS A N 1
ATOM 759 C CA . HIS A 1 91 ? 10.450 4.739 -7.425 1.00 96.50 91 HIS A CA 1
ATOM 760 C C . HIS A 1 91 ? 9.854 6.008 -8.045 1.00 96.50 91 HIS A C 1
ATOM 762 O O . HIS A 1 91 ? 10.523 7.042 -8.122 1.00 96.50 91 HIS A O 1
ATOM 768 N N . VAL A 1 92 ? 8.579 5.968 -8.440 1.00 96.25 92 VAL A N 1
ATOM 769 C CA . VAL A 1 92 ? 7.894 7.117 -9.045 1.00 96.25 92 VAL A CA 1
ATOM 770 C C . VAL A 1 92 ? 7.887 8.313 -8.094 1.00 96.25 92 VAL A C 1
ATOM 772 O O . VAL A 1 92 ? 8.209 9.420 -8.523 1.00 96.25 92 VAL A O 1
ATOM 775 N N . PHE A 1 93 ? 7.591 8.108 -6.810 1.00 94.62 93 PHE A N 1
ATOM 776 C CA . PHE A 1 93 ? 7.592 9.147 -5.782 1.00 94.62 93 PHE A CA 1
ATOM 777 C C . PHE A 1 93 ? 8.956 9.846 -5.676 1.00 94.62 93 PHE A C 1
ATOM 779 O O . PHE A 1 93 ? 9.031 11.077 -5.656 1.00 94.62 93 PHE A O 1
ATOM 786 N N . THR A 1 94 ? 10.052 9.083 -5.683 1.00 94.06 94 THR A N 1
ATOM 787 C CA . THR A 1 94 ? 11.415 9.635 -5.689 1.00 94.06 94 THR A CA 1
ATOM 788 C C . THR A 1 94 ? 11.716 10.420 -6.968 1.00 94.06 94 THR A C 1
ATOM 790 O O . THR A 1 94 ? 12.310 11.501 -6.905 1.00 94.06 94 THR A O 1
ATOM 793 N N . GLN A 1 95 ? 11.303 9.912 -8.133 1.00 95.19 95 GLN A N 1
ATOM 794 C CA . GLN A 1 95 ? 11.586 10.549 -9.423 1.00 95.19 95 GLN A CA 1
ATOM 795 C C . GLN A 1 95 ? 10.775 11.839 -9.635 1.00 95.19 95 GLN A C 1
ATOM 797 O O . GLN A 1 95 ? 11.298 12.819 -10.177 1.00 95.19 95 GLN A O 1
ATOM 802 N N . THR A 1 96 ? 9.520 11.883 -9.184 1.00 92.94 96 THR A N 1
ATOM 803 C CA . THR A 1 96 ? 8.627 13.046 -9.345 1.00 92.94 96 THR A CA 1
ATOM 804 C C . THR A 1 96 ? 8.753 14.063 -8.212 1.00 92.94 96 THR A C 1
ATOM 806 O O . THR A 1 96 ? 8.482 15.249 -8.414 1.00 92.94 96 THR A O 1
ATOM 809 N N . GLY A 1 97 ? 9.225 13.640 -7.037 1.00 88.81 97 GLY A N 1
ATOM 810 C CA . GLY A 1 97 ? 9.422 14.496 -5.873 1.00 88.81 97 GLY A CA 1
ATOM 811 C C . GLY A 1 97 ? 10.435 15.626 -6.095 1.00 88.81 97 GLY A C 1
ATOM 812 O O . GLY A 1 97 ? 11.374 15.522 -6.884 1.00 88.81 97 GLY A O 1
ATOM 813 N N . LYS A 1 98 ? 10.274 16.730 -5.356 1.00 91.44 98 LYS A N 1
ATOM 814 C CA . LYS A 1 98 ? 11.210 17.877 -5.366 1.00 91.44 98 LYS A CA 1
ATOM 815 C C . LYS A 1 98 ? 12.356 17.744 -4.354 1.00 91.44 98 LYS A C 1
ATOM 817 O O . LYS A 1 98 ? 13.169 18.651 -4.233 1.00 91.44 98 LYS A O 1
ATOM 822 N N . LEU A 1 99 ? 12.395 16.636 -3.615 1.00 92.19 99 LEU A N 1
ATOM 823 C CA . LEU A 1 99 ? 13.323 16.415 -2.501 1.00 92.19 99 LEU A CA 1
ATOM 824 C C . LEU A 1 99 ? 14.759 16.104 -2.949 1.00 92.19 99 LEU A C 1
ATOM 826 O O . LEU A 1 99 ? 15.673 16.194 -2.136 1.00 92.19 99 LEU A O 1
ATOM 830 N N . TYR A 1 100 ? 14.957 15.742 -4.219 1.00 94.50 100 TYR A N 1
ATOM 831 C CA . TYR A 1 100 ? 16.232 15.253 -4.739 1.00 94.50 100 TYR A CA 1
ATOM 832 C C . TYR A 1 100 ? 16.670 16.022 -5.983 1.00 94.50 100 TYR A C 1
ATOM 834 O O . TYR A 1 100 ? 15.839 16.418 -6.808 1.00 94.50 100 TYR A O 1
ATOM 842 N N . THR A 1 101 ? 17.984 16.201 -6.131 1.00 96.06 101 THR A N 1
ATOM 843 C CA . THR A 1 101 ? 18.592 16.777 -7.337 1.00 96.06 101 THR A CA 1
ATOM 844 C C . THR A 1 101 ? 18.470 15.822 -8.524 1.00 96.06 101 THR A C 1
ATOM 846 O O . THR A 1 101 ? 18.216 14.628 -8.356 1.00 96.06 101 THR A O 1
ATOM 849 N N . GLN A 1 102 ? 18.681 16.329 -9.741 1.00 95.50 102 GLN A N 1
ATOM 850 C CA . GLN A 1 102 ? 18.627 15.499 -10.947 1.00 95.50 102 GLN A CA 1
ATOM 851 C C . GLN A 1 102 ? 19.666 14.366 -10.921 1.00 95.50 102 GLN A C 1
ATOM 853 O O . GLN A 1 102 ? 19.329 13.219 -11.198 1.00 95.50 102 GLN A O 1
ATOM 858 N N . GLU A 1 103 ? 20.891 14.661 -10.481 1.00 96.44 103 GLU A N 1
ATOM 859 C CA . GLU A 1 103 ? 21.956 13.661 -10.349 1.00 96.44 103 GLU A CA 1
ATOM 860 C C . GLU A 1 103 ? 21.594 12.569 -9.327 1.00 96.44 103 GLU A C 1
ATOM 862 O O . GLU A 1 103 ? 21.813 11.381 -9.560 1.00 96.44 103 GLU A O 1
ATOM 867 N N . GLN A 1 104 ? 20.984 12.943 -8.195 1.00 96.56 104 GLN A N 1
ATOM 868 C CA . GLN A 1 104 ? 20.506 11.971 -7.207 1.00 96.56 104 GLN A CA 1
ATOM 869 C C . GLN A 1 104 ? 19.397 11.088 -7.781 1.00 96.56 104 GLN A C 1
ATOM 871 O O . GLN A 1 104 ? 19.422 9.874 -7.588 1.00 96.56 104 GLN A O 1
ATOM 876 N N . LYS A 1 105 ? 18.447 11.676 -8.518 1.00 96.50 105 LYS A N 1
ATOM 877 C CA . LYS A 1 105 ? 17.366 10.930 -9.174 1.00 96.50 105 LYS A CA 1
ATOM 878 C C . LYS A 1 105 ? 17.895 9.927 -10.191 1.00 96.50 105 LYS A C 1
ATOM 880 O O . LYS A 1 105 ? 17.391 8.807 -10.224 1.00 96.50 105 LYS A O 1
ATOM 885 N N . GLU A 1 106 ? 18.912 10.287 -10.970 1.00 96.00 106 GLU A N 1
ATOM 886 C CA . GLU A 1 106 ? 19.576 9.372 -11.907 1.00 96.00 106 GLU A CA 1
ATOM 887 C C . GLU A 1 106 ? 20.279 8.223 -11.180 1.00 96.00 106 GLU A C 1
ATOM 889 O O . GLU A 1 106 ? 20.078 7.062 -11.536 1.00 96.00 106 GLU A O 1
ATOM 894 N N . ARG A 1 107 ? 21.021 8.511 -10.102 1.00 96.19 107 ARG A N 1
ATOM 895 C CA . ARG A 1 107 ? 21.646 7.466 -9.273 1.00 96.19 107 ARG A CA 1
ATOM 896 C C . ARG A 1 107 ? 20.613 6.509 -8.679 1.00 96.19 107 ARG A C 1
ATOM 898 O O . ARG A 1 107 ? 20.802 5.297 -8.748 1.00 96.19 107 ARG A O 1
ATOM 905 N N . PHE A 1 108 ? 19.522 7.036 -8.120 1.00 95.81 108 PHE A N 1
ATOM 906 C CA . PHE A 1 108 ? 18.442 6.206 -7.584 1.00 95.81 108 PHE A CA 1
ATOM 907 C C . PHE A 1 108 ? 17.775 5.389 -8.676 1.00 95.81 108 PHE A C 1
ATOM 909 O O . PHE A 1 108 ? 17.587 4.199 -8.487 1.00 95.81 108 PHE A O 1
ATOM 916 N N . ARG A 1 109 ? 17.506 5.980 -9.844 1.00 95.12 109 ARG A N 1
ATOM 917 C CA . ARG A 1 109 ? 16.916 5.256 -10.970 1.00 95.12 109 ARG A CA 1
ATOM 918 C C . ARG A 1 109 ? 17.770 4.068 -11.392 1.00 95.12 109 ARG A C 1
ATOM 920 O O . ARG A 1 109 ? 17.231 2.982 -11.551 1.00 95.12 109 ARG A O 1
ATOM 927 N N . ASN A 1 110 ? 19.075 4.267 -11.551 1.00 94.75 110 ASN A N 1
ATOM 928 C CA . ASN A 1 110 ? 19.982 3.192 -11.951 1.00 94.75 110 ASN A CA 1
ATOM 929 C C . ASN A 1 110 ? 20.002 2.066 -10.912 1.00 94.75 110 ASN A C 1
ATOM 931 O O . ASN A 1 110 ? 19.821 0.909 -11.276 1.00 94.75 110 ASN A O 1
ATOM 935 N N . ARG A 1 111 ? 20.126 2.414 -9.624 1.00 95.69 111 ARG A N 1
ATOM 936 C CA . ARG A 1 111 ? 20.066 1.445 -8.521 1.00 95.69 111 ARG A CA 1
ATOM 937 C C . ARG A 1 111 ? 18.734 0.694 -8.496 1.00 95.69 111 ARG A C 1
ATOM 939 O O . ARG A 1 111 ? 18.719 -0.519 -8.345 1.00 95.69 111 ARG A O 1
ATOM 946 N N . ASP A 1 112 ? 17.624 1.412 -8.613 1.00 95.44 112 ASP A N 1
ATOM 947 C CA . ASP A 1 112 ? 16.288 0.834 -8.528 1.00 95.44 112 ASP A CA 1
ATOM 948 C C . ASP A 1 112 ? 16.039 -0.136 -9.698 1.00 95.44 112 ASP A C 1
ATOM 950 O O . ASP A 1 112 ? 15.528 -1.223 -9.468 1.00 95.44 112 ASP A O 1
ATOM 954 N N . MET A 1 113 ? 16.456 0.207 -10.926 1.00 93.94 113 MET A N 1
ATOM 955 C CA . MET A 1 113 ? 16.352 -0.689 -12.092 1.00 93.94 113 MET A CA 1
ATOM 956 C C . MET A 1 113 ? 17.253 -1.927 -11.983 1.00 93.94 113 MET A C 1
ATOM 958 O O . MET A 1 113 ? 16.891 -2.984 -12.492 1.00 93.94 113 MET A O 1
ATOM 962 N N . GLU A 1 114 ? 18.418 -1.809 -11.342 1.00 94.44 114 GLU A N 1
ATOM 963 C CA . GLU A 1 114 ? 19.319 -2.940 -11.090 1.00 94.44 114 GLU A CA 1
ATOM 964 C C . GLU A 1 114 ? 18.757 -3.878 -10.013 1.00 94.44 114 GLU A C 1
ATOM 966 O O . GLU A 1 114 ? 18.776 -5.097 -10.170 1.00 94.44 114 GLU A O 1
ATOM 971 N N . GLN A 1 115 ? 18.231 -3.310 -8.926 1.00 95.19 115 GLN A N 1
ATOM 972 C CA . GLN A 1 115 ? 17.720 -4.072 -7.789 1.00 95.19 115 GLN A CA 1
ATOM 973 C C . GLN A 1 115 ? 16.330 -4.669 -8.050 1.00 95.19 115 GLN A C 1
ATOM 975 O O . GLN A 1 115 ? 16.031 -5.758 -7.561 1.00 95.19 115 GLN A O 1
ATOM 980 N N . TYR A 1 116 ? 15.491 -3.965 -8.812 1.00 94.88 116 TYR A N 1
ATOM 981 C CA . TYR A 1 116 ? 14.103 -4.326 -9.087 1.00 94.88 116 TYR A CA 1
ATOM 982 C C . TYR A 1 116 ? 13.806 -4.194 -10.590 1.00 94.88 116 TYR A C 1
ATOM 984 O O . TYR A 1 116 ? 13.307 -3.157 -11.044 1.00 94.88 116 TYR A O 1
ATOM 992 N N . PRO A 1 117 ? 14.099 -5.237 -11.388 1.00 91.50 117 PRO A N 1
ATOM 993 C CA . PRO A 1 117 ? 13.919 -5.213 -12.841 1.00 91.50 117 PRO A CA 1
ATOM 994 C C . PRO A 1 117 ? 12.499 -4.846 -13.297 1.00 91.50 117 PRO A C 1
ATOM 996 O O . PRO A 1 117 ? 12.322 -4.249 -14.357 1.00 91.50 117 PRO A O 1
ATOM 999 N N . GLU A 1 118 ? 11.481 -5.147 -12.493 1.00 91.75 118 GLU A N 1
ATOM 1000 C CA . GLU A 1 118 ? 10.084 -4.785 -12.739 1.00 91.75 118 GLU A CA 1
ATOM 1001 C C . GLU A 1 118 ? 9.839 -3.273 -12.855 1.00 91.75 118 GLU A C 1
ATOM 1003 O O . GLU A 1 118 ? 8.902 -2.855 -13.529 1.00 91.75 118 GLU A O 1
ATOM 1008 N N . ILE A 1 119 ? 10.712 -2.424 -12.306 1.00 96.38 119 ILE A N 1
ATOM 1009 C CA . ILE A 1 119 ? 10.616 -0.969 -12.487 1.00 96.38 119 ILE A CA 1
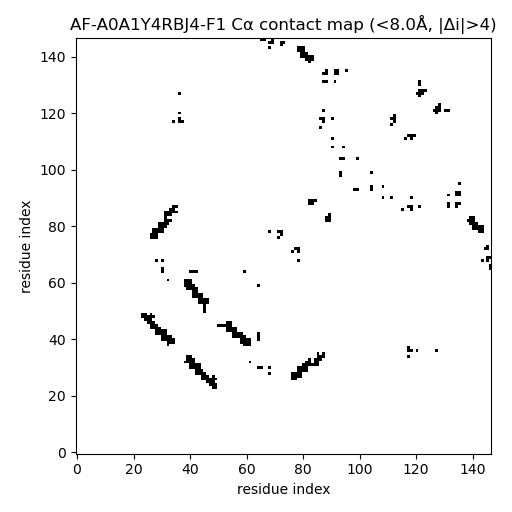ATOM 1010 C C . ILE A 1 119 ? 10.798 -0.581 -13.960 1.00 96.38 119 ILE A C 1
ATOM 1012 O O . ILE A 1 119 ? 10.219 0.409 -14.414 1.00 96.38 119 ILE A O 1
ATOM 1016 N N . ALA A 1 120 ? 11.547 -1.368 -14.741 1.00 94.81 120 ALA A N 1
ATOM 1017 C CA . ALA A 1 120 ? 11.722 -1.120 -16.168 1.00 94.81 120 ALA A CA 1
ATOM 1018 C C . ALA A 1 120 ? 10.386 -1.152 -16.935 1.00 94.81 120 ALA A C 1
ATOM 1020 O O . ALA A 1 120 ? 10.216 -0.400 -17.902 1.00 94.81 120 ALA A O 1
ATOM 1021 N N . TRP A 1 121 ? 9.412 -1.945 -16.469 1.00 95.62 121 TRP A N 1
ATOM 1022 C CA . TRP A 1 121 ? 8.080 -2.048 -17.073 1.00 95.62 121 TRP A CA 1
ATOM 1023 C C . TRP A 1 121 ? 7.363 -0.691 -17.158 1.00 95.62 121 TRP A C 1
ATOM 1025 O O . TRP A 1 121 ? 6.733 -0.406 -18.181 1.00 95.62 121 TRP A O 1
ATOM 1035 N N . LEU A 1 122 ? 7.542 0.183 -16.154 1.00 96.06 122 LEU A N 1
ATOM 1036 C CA . LEU A 1 122 ? 6.963 1.537 -16.118 1.00 96.06 122 LEU A CA 1
ATOM 1037 C C . LEU A 1 122 ? 7.398 2.414 -17.299 1.00 96.06 122 LEU A C 1
ATOM 1039 O O . LEU A 1 122 ? 6.702 3.356 -17.671 1.00 96.06 122 LEU A O 1
ATOM 1043 N N . TYR A 1 123 ? 8.572 2.141 -17.867 1.00 94.38 123 TYR A N 1
ATOM 1044 C CA . TYR A 1 123 ? 9.149 2.942 -18.943 1.00 94.38 123 TYR A CA 1
ATOM 1045 C C . TYR A 1 123 ? 8.958 2.304 -20.316 1.00 94.38 123 TYR A C 1
ATOM 1047 O O . TYR A 1 123 ? 8.855 3.022 -21.312 1.00 94.38 123 TYR A O 1
ATOM 1055 N N . GLN A 1 124 ? 8.918 0.974 -20.378 1.00 94.25 124 GLN A N 1
ATOM 1056 C CA . GLN A 1 124 ? 8.959 0.218 -21.629 1.00 94.25 124 GLN A CA 1
ATOM 1057 C C . GLN A 1 124 ? 7.585 0.061 -22.291 1.00 94.25 124 GLN A C 1
ATOM 1059 O O . GLN A 1 124 ? 7.508 0.044 -23.519 1.00 94.25 124 GLN A O 1
ATOM 1064 N N . THR A 1 125 ? 6.500 0.022 -21.516 1.0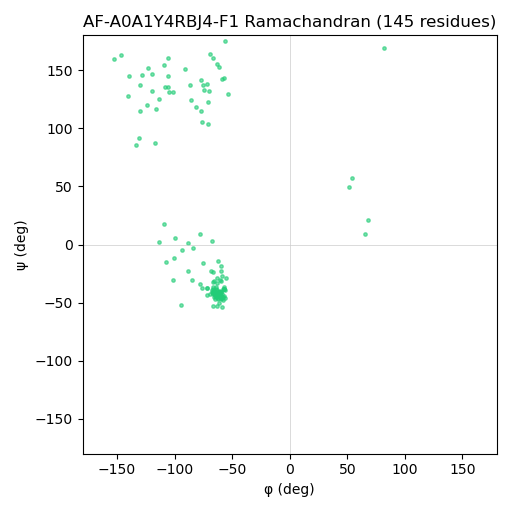0 94.06 125 THR A N 1
ATOM 1065 C CA . THR A 1 125 ? 5.138 -0.222 -22.027 1.00 94.06 125 THR A CA 1
ATOM 1066 C C . THR A 1 125 ? 4.264 1.034 -21.964 1.00 94.06 125 THR A C 1
ATOM 1068 O O . THR A 1 125 ? 4.507 1.923 -21.147 1.00 94.06 125 THR A O 1
ATOM 1071 N N . ASP A 1 126 ? 3.243 1.134 -22.823 1.00 96.19 126 ASP A N 1
ATOM 1072 C CA . ASP A 1 126 ? 2.249 2.217 -22.727 1.00 96.19 126 ASP A CA 1
ATOM 1073 C C . ASP A 1 126 ? 1.465 2.134 -21.413 1.00 96.19 126 ASP A C 1
ATOM 1075 O O . ASP A 1 126 ? 1.322 3.134 -20.711 1.00 96.19 126 ASP A O 1
ATOM 1079 N N . GLU A 1 127 ? 1.041 0.927 -21.036 1.00 94.56 127 GLU A N 1
ATOM 1080 C CA . GLU A 1 127 ? 0.338 0.655 -19.779 1.00 94.56 127 GLU A CA 1
ATOM 1081 C C . GLU A 1 127 ? 1.169 1.064 -18.559 1.00 94.56 127 GLU A C 1
ATOM 1083 O O . GLU A 1 127 ? 0.674 1.767 -17.678 1.00 94.56 127 GLU A O 1
ATOM 1088 N N . GLY A 1 128 ? 2.455 0.705 -18.532 1.00 95.25 128 GLY A N 1
ATOM 1089 C CA . GLY A 1 128 ? 3.379 1.088 -17.469 1.00 95.25 128 GLY A CA 1
ATOM 1090 C C . GLY A 1 128 ? 3.585 2.600 -17.383 1.00 95.25 128 GLY A C 1
ATOM 1091 O O . GLY A 1 128 ? 3.601 3.158 -16.282 1.00 95.25 128 GLY A O 1
ATOM 1092 N N . ARG A 1 129 ? 3.664 3.293 -18.527 1.00 95.62 129 ARG A N 1
ATOM 1093 C CA . ARG A 1 129 ? 3.774 4.760 -18.564 1.00 95.62 129 ARG A CA 1
ATOM 1094 C C . ARG A 1 129 ? 2.516 5.443 -18.035 1.00 95.62 129 ARG A C 1
ATOM 1096 O O . ARG A 1 129 ? 2.629 6.435 -17.311 1.00 95.62 129 ARG A O 1
ATOM 1103 N N . GLU A 1 130 ? 1.331 4.932 -18.360 1.00 96.81 130 GLU A N 1
ATOM 1104 C CA . GLU A 1 130 ? 0.082 5.428 -17.772 1.00 96.81 130 GLU A CA 1
ATOM 1105 C C . GLU A 1 130 ? 0.009 5.123 -16.272 1.00 96.81 130 GLU A C 1
ATOM 1107 O O . GLU A 1 130 ? -0.313 6.012 -15.479 1.00 96.81 130 GLU A O 1
ATOM 1112 N N . MET A 1 131 ? 0.409 3.920 -15.854 1.00 95.44 131 MET A N 1
ATOM 1113 C CA . MET A 1 131 ? 0.466 3.544 -14.442 1.00 95.44 131 MET A CA 1
ATOM 1114 C C . MET A 1 131 ? 1.399 4.465 -13.649 1.00 95.44 131 MET A C 1
ATOM 1116 O O . MET A 1 131 ? 1.026 4.946 -12.582 1.00 95.44 131 MET A O 1
ATOM 1120 N N . ALA A 1 132 ? 2.572 4.814 -14.184 1.00 95.69 132 ALA A N 1
ATOM 1121 C CA . ALA A 1 132 ? 3.483 5.757 -13.538 1.00 95.69 132 ALA A CA 1
ATOM 1122 C C . ALA A 1 132 ? 2.821 7.124 -13.271 1.00 95.69 132 ALA A C 1
ATOM 1124 O O . ALA A 1 132 ? 3.030 7.721 -12.212 1.00 95.69 132 ALA A O 1
ATOM 1125 N N . LYS A 1 133 ? 1.974 7.617 -14.188 1.00 95.25 133 LYS A N 1
ATOM 1126 C CA . LYS A 1 133 ? 1.214 8.865 -13.982 1.00 95.25 133 LYS A CA 1
ATOM 1127 C C . LYS A 1 133 ? 0.180 8.731 -12.865 1.00 95.25 133 LYS A C 1
ATOM 1129 O O . LYS A 1 133 ? -0.039 9.700 -12.136 1.00 95.25 133 LYS A O 1
ATOM 1134 N N . VAL A 1 134 ? -0.456 7.564 -12.739 1.00 94.88 134 VAL A N 1
ATOM 1135 C CA . VAL A 1 134 ? -1.398 7.261 -11.652 1.00 94.88 134 VAL A CA 1
ATOM 1136 C C . VAL A 1 134 ? -0.656 7.212 -10.316 1.00 94.88 134 VAL A C 1
ATOM 1138 O O . VAL A 1 134 ? -1.001 7.958 -9.400 1.00 94.88 134 VAL A O 1
ATOM 1141 N N . LEU A 1 135 ? 0.415 6.416 -10.228 1.00 94.75 135 LEU A N 1
ATOM 1142 C CA . LEU A 1 135 ? 1.236 6.262 -9.023 1.00 94.75 135 LEU A CA 1
ATOM 1143 C C . LEU A 1 135 ? 1.782 7.604 -8.519 1.00 94.75 135 LEU A C 1
ATOM 1145 O O . LEU A 1 135 ? 1.739 7.863 -7.321 1.00 94.75 135 LEU A O 1
ATOM 1149 N N . ALA A 1 136 ? 2.199 8.501 -9.419 1.00 93.12 136 ALA A N 1
ATOM 1150 C CA . ALA A 1 136 ? 2.706 9.832 -9.069 1.00 93.12 136 ALA A CA 1
ATOM 1151 C C . ALA A 1 136 ? 1.699 10.719 -8.315 1.00 93.12 136 ALA A C 1
ATOM 1153 O O . ALA A 1 136 ? 2.091 11.718 -7.712 1.00 93.12 136 ALA A O 1
ATOM 1154 N N . ARG A 1 137 ? 0.404 10.394 -8.386 1.00 92.38 137 ARG A N 1
ATOM 1155 C CA . ARG A 1 137 ? -0.685 11.141 -7.741 1.00 92.38 137 ARG A CA 1
ATOM 1156 C C . ARG A 1 137 ? -1.270 10.405 -6.541 1.00 92.38 137 ARG A C 1
ATOM 1158 O O . ARG A 1 137 ? -2.008 11.018 -5.772 1.00 92.38 137 ARG A O 1
ATOM 1165 N N . LEU A 1 138 ? -0.981 9.112 -6.394 1.00 91.56 138 LEU A N 1
ATOM 1166 C CA . LEU A 1 138 ? -1.505 8.318 -5.293 1.00 91.56 138 LEU A CA 1
ATOM 1167 C C . LEU A 1 138 ? -0.780 8.676 -3.989 1.00 91.56 138 LEU A C 1
ATOM 1169 O O . LEU A 1 138 ? 0.453 8.736 -3.974 1.00 91.56 138 LEU A O 1
ATOM 1173 N N . PRO A 1 139 ? -1.517 8.907 -2.887 1.00 91.69 139 PRO A N 1
ATOM 1174 C CA . PRO A 1 139 ? -0.905 9.117 -1.582 1.00 91.69 139 PRO A CA 1
ATOM 1175 C C . PRO A 1 139 ? -0.215 7.835 -1.100 1.00 91.69 139 PRO A C 1
ATOM 1177 O O . PRO A 1 139 ? -0.531 6.744 -1.551 1.00 91.69 139 PRO A O 1
ATOM 1180 N N . GLN A 1 140 ? 0.709 7.945 -0.147 1.00 90.94 140 GLN A N 1
ATOM 1181 C CA . GLN A 1 140 ? 1.398 6.768 0.397 1.00 90.94 140 GLN A CA 1
ATOM 1182 C C . GLN A 1 140 ? 0.438 5.811 1.121 1.00 90.94 140 GLN A C 1
ATOM 1184 O O . GLN A 1 140 ? 0.614 4.596 1.067 1.00 90.94 140 GLN A O 1
ATOM 1189 N N . THR A 1 141 ? -0.556 6.356 1.819 1.00 92.00 141 THR A N 1
ATOM 1190 C CA . THR A 1 141 ? -1.547 5.599 2.585 1.00 92.00 141 THR A CA 1
ATOM 1191 C C . THR A 1 141 ? -2.929 6.212 2.420 1.00 92.00 141 THR A C 1
ATOM 1193 O O . THR 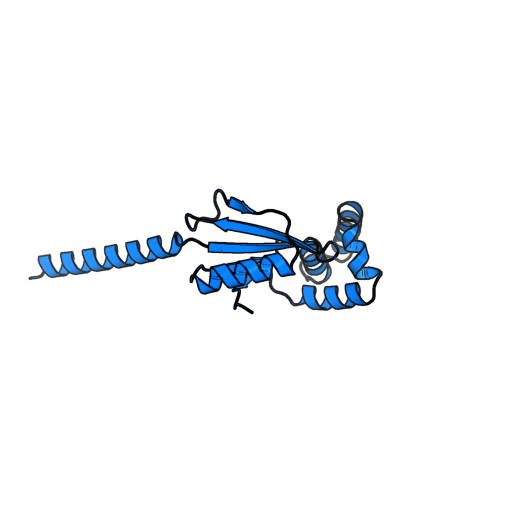A 1 141 ? -3.073 7.434 2.332 1.00 92.00 141 THR A O 1
ATOM 1196 N N . TRP A 1 142 ? -3.957 5.368 2.390 1.00 92.50 142 TRP A N 1
ATOM 1197 C CA . TRP A 1 142 ? -5.351 5.805 2.387 1.00 92.50 142 TRP A CA 1
ATOM 1198 C C . TRP A 1 142 ? -6.275 4.756 3.010 1.00 92.50 142 TRP A C 1
ATOM 1200 O O . TRP A 1 142 ? -5.927 3.580 3.133 1.00 92.50 142 TRP A O 1
ATOM 1210 N N . SER A 1 143 ? -7.461 5.193 3.434 1.00 89.75 143 SER A N 1
ATOM 1211 C CA . SER A 1 143 ? -8.491 4.300 3.966 1.00 89.75 143 SER A CA 1
ATOM 1212 C C . SER A 1 143 ? -9.171 3.530 2.838 1.00 89.75 143 SER A C 1
ATOM 1214 O O . SER A 1 143 ? -9.493 4.099 1.795 1.00 89.75 143 SER A O 1
ATOM 1216 N N . PHE A 1 144 ? -9.392 2.238 3.054 1.00 90.69 144 PHE A N 1
ATOM 1217 C CA . PHE A 1 144 ? -10.149 1.404 2.132 1.00 90.69 144 PHE A CA 1
ATOM 1218 C C . PHE A 1 144 ? -11.655 1.666 2.285 1.00 90.69 144 PHE A C 1
ATOM 1220 O O . PHE A 1 144 ? -12.139 1.853 3.403 1.00 90.69 144 PHE A O 1
ATOM 1227 N N . CYS A 1 145 ? -12.387 1.675 1.168 1.00 88.19 145 CYS A N 1
ATOM 1228 C CA . CYS A 1 145 ? -13.808 2.041 1.133 1.00 88.19 145 CYS A CA 1
ATOM 1229 C C . CYS A 1 145 ? -14.761 0.888 0.765 1.00 88.19 145 CYS A C 1
ATOM 1231 O O . CYS A 1 145 ? -15.964 1.129 0.696 1.00 88.19 145 CYS A O 1
ATOM 1233 N N . GLY A 1 146 ? -14.260 -0.333 0.551 1.00 83.62 146 GLY A N 1
ATOM 1234 C CA . GLY A 1 146 ? -15.042 -1.421 -0.055 1.00 83.62 146 GLY A CA 1
ATOM 1235 C C . GLY A 1 146 ? -15.090 -1.336 -1.584 1.00 83.62 146 GLY A C 1
ATOM 1236 O O . GLY A 1 146 ? -14.659 -0.329 -2.160 1.00 83.62 146 GLY A O 1
ATOM 1237 N N . ILE A 1 147 ? -15.582 -2.404 -2.222 1.00 80.62 147 ILE A N 1
ATOM 1238 C CA . ILE A 1 147 ? -15.943 -2.431 -3.656 1.00 80.62 147 ILE A CA 1
ATOM 1239 C C . ILE A 1 147 ? -17.427 -2.087 -3.825 1.00 80.62 147 ILE A 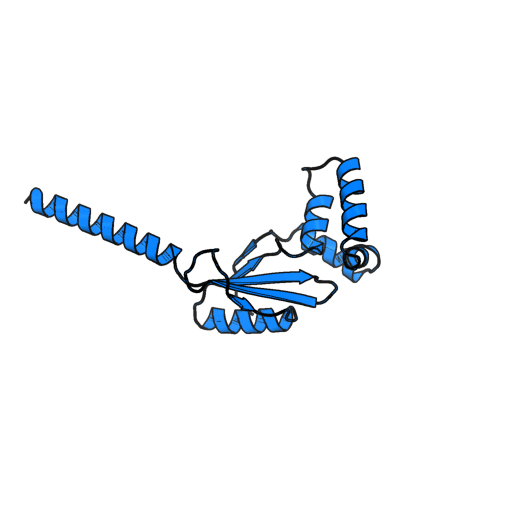C 1
ATOM 1241 O O . ILE A 1 147 ? -18.256 -2.615 -3.049 1.00 80.62 147 ILE A O 1
#

Radius of gyration: 21.25 Å; Cα contacts (8 Å, |Δi|>4): 205; chains: 1; bounding box: 43×33×70 Å

Sequence (147 aa):
MIELEKRIKLLESRMALRQKEKKRHEPFMVLAPWSIAKDETIIKYYPEGLYQSPKVLEYLTLREAVDLADEEFKKKLYVQVSMGMCIEWMHVFTQTGKLYTQEQKERFRNRDMEQYPEIAWLYQTDEGREMAKVLARLPQTWSFCGI

Foldseek 3Di:
DVVVVVVVVVVVVVVVVVVVVVVQQAKAKEWEAQEPLVQWIKIWTRNRSDPPDTPIDGTDGPVVSQVVQQVVVVVVHWYKYFPVNHLLLVLLCLLLDPPDDPVVNVVVVVVSCVVPVSNVVLVPDPVSVVVSVVSNPDDRMDTDDHD

Nearest PDB structures (foldseek):
  5umu-assembly2_B  TM=7.156E-01  e=1.424E+00  Homo sapiens
  4kho-assembly1_A  TM=6.800E-01  e=5.274E+00  Thermochaetoides thermophila DSM 1495
  9cbs-assembly3_C  TM=4.703E-01  e=2.496E+00  Thermochaetoides thermophila
  9cbs-assembly2_B  TM=3.908E-01  e=2.496E+00  Thermochaetoides thermophila
  9cbs-assembly4_D  TM=3.928E-01  e=2.203E+00  Thermochaetoides thermophila

pLDDT: mean 91.09, std 6.12, range [63.5, 96.81]

Secondary structure (DSSP, 8-state):
-HHHHHHHHHHHHHHHHHHHHHHHT--EEEEEEEETTTTEEEEEEETTSSSSS-EEEEEE-HHHHHHHHHHHHHTT-EEEEEGGG-HHHHHHHHHH-SSS-HHHHHHHHHHHHHH-GGGGHHHHSHHHHHHHHHHTTS-SEEE----

Mean predicted aligned error: 6.69 Å

Solvent-accessible surface area (backbone atoms only — not comparable to full-atom values): 7928 Å² total; per-residue (Å²): 110,73,70,59,55,52,51,49,55,52,50,53,52,51,50,54,50,51,53,53,52,51,64,56,37,43,44,33,38,35,43,26,42,40,33,79,84,74,42,31,17,34,36,37,35,18,80,63,27,42,95,66,83,55,52,72,46,65,82,31,42,56,66,59,50,51,54,52,48,32,56,43,39,75,72,70,40,51,44,33,39,31,39,81,60,13,54,58,40,51,50,38,44,56,65,73,40,87,88,55,54,71,70,54,38,51,54,49,49,56,52,45,42,71,76,37,61,64,51,48,45,36,74,75,38,72,68,26,44,54,47,45,61,52,44,60,69,54,66,56,62,48,76,60,83,66,130